Protein AF-A0A1Y2T5K2-F1 (afdb_monomer_lite)

Foldseek 3Di:
DPPDQKDWDADPPFFFIFIWGQDDDWDKDAQVRVVVVVNPPRDGIDGHTDTDHDPDDPVRVPHGSVLQVVLCCVVPVPDDVPDDDDDDPVSSVD

pLDDT: mean 86.33, std 9.61, range [44.72, 95.38]

Sequence (94 aa):
MLSAELVVLYGPHMRTAEMWRVAGTPLMLSEEEVRELHYPTPRGRYVCLPLEPLPSVELLQKMSSDHVRRVKERLSPTSYPGEPVAVTWFELLQ

Structure (mmCIF, N/CA/C/O backbone):
data_AF-A0A1Y2T5K2-F1
#
_entry.id   AF-A0A1Y2T5K2-F1
#
loop_
_atom_site.group_PDB
_atom_site.id
_atom_site.type_symbol
_atom_site.label_atom_id
_atom_site.label_alt_id
_atom_site.label_comp_id
_atom_site.label_asym_id
_atom_site.label_entity_id
_atom_site.label_seq_id
_atom_site.pdbx_PDB_ins_code
_atom_site.Cartn_x
_atom_site.Cartn_y
_atom_site.Cartn_z
_atom_site.occupancy
_atom_site.B_iso_or_equiv
_atom_site.auth_seq_id
_atom_site.auth_comp_id
_atom_site.auth_asym_id
_atom_site.auth_atom_id
_atom_site.pdbx_PDB_model_num
ATOM 1 N N . MET A 1 1 ? 16.419 5.515 0.729 1.00 44.72 1 MET A N 1
ATOM 2 C CA . MET A 1 1 ? 15.789 4.259 1.191 1.00 44.72 1 MET A CA 1
ATOM 3 C C . MET A 1 1 ? 14.371 4.593 1.608 1.00 44.72 1 MET A C 1
ATOM 5 O O . MET A 1 1 ? 14.220 5.511 2.403 1.00 44.72 1 MET A O 1
ATOM 9 N N . LEU A 1 2 ? 13.353 3.914 1.071 1.00 54.28 2 LEU A N 1
ATOM 10 C CA . LEU A 1 2 ? 12.047 3.899 1.733 1.00 54.28 2 LEU A CA 1
ATOM 11 C C . LEU A 1 2 ? 12.237 3.118 3.039 1.00 54.28 2 LEU A C 1
ATOM 13 O O . LEU A 1 2 ? 12.581 1.944 2.994 1.00 54.28 2 LEU A O 1
ATOM 17 N N . SER A 1 3 ? 12.088 3.780 4.184 1.00 64.31 3 SER A N 1
ATOM 18 C CA . SER A 1 3 ? 12.167 3.154 5.513 1.00 64.31 3 SER A CA 1
ATOM 19 C C . SER A 1 3 ? 10.806 2.639 5.994 1.00 64.31 3 SER A C 1
ATOM 21 O O . SER A 1 3 ? 10.614 2.433 7.188 1.00 64.31 3 SER A O 1
ATOM 23 N N . ALA A 1 4 ? 9.825 2.534 5.097 1.00 72.81 4 ALA A N 1
ATOM 24 C CA . ALA A 1 4 ? 8.478 2.123 5.453 1.00 72.81 4 ALA A CA 1
ATOM 25 C C . ALA A 1 4 ? 8.424 0.595 5.562 1.00 72.81 4 ALA A C 1
ATOM 27 O O . ALA A 1 4 ? 8.649 -0.107 4.580 1.00 72.81 4 ALA A O 1
ATOM 28 N N . GLU A 1 5 ? 8.118 0.093 6.757 1.00 86.00 5 GLU A N 1
ATOM 29 C CA . GLU A 1 5 ? 7.922 -1.341 7.010 1.00 86.00 5 GLU A CA 1
ATOM 30 C C . GLU A 1 5 ? 6.529 -1.823 6.579 1.00 86.00 5 GLU A C 1
ATOM 32 O O . GLU A 1 5 ? 6.304 -3.018 6.397 1.00 86.00 5 GLU A O 1
ATOM 37 N N . LEU A 1 6 ? 5.586 -0.894 6.407 1.00 88.31 6 LEU A N 1
ATOM 38 C CA . LEU A 1 6 ? 4.181 -1.172 6.133 1.00 88.31 6 LEU A CA 1
ATOM 39 C C . LEU A 1 6 ? 3.684 -0.347 4.948 1.00 88.31 6 LEU A C 1
ATOM 41 O O . LEU A 1 6 ? 4.070 0.809 4.770 1.00 88.31 6 LEU A O 1
ATOM 45 N N . VAL A 1 7 ? 2.780 -0.942 4.175 1.00 90.56 7 VAL A N 1
ATOM 46 C CA . VAL A 1 7 ? 2.063 -0.301 3.073 1.00 90.56 7 VAL A CA 1
ATOM 47 C C . VAL A 1 7 ? 0.572 -0.513 3.275 1.00 90.56 7 VAL A C 1
ATOM 49 O O . VAL A 1 7 ? 0.126 -1.625 3.552 1.00 90.56 7 VAL A O 1
ATOM 52 N N . VAL A 1 8 ? -0.199 0.559 3.110 1.00 90.38 8 VAL A N 1
ATOM 53 C CA . VAL A 1 8 ? -1.661 0.501 3.070 1.00 90.38 8 VAL A CA 1
ATOM 54 C C . VAL A 1 8 ? -2.103 0.627 1.616 1.00 90.38 8 VAL A C 1
ATOM 56 O O . VAL A 1 8 ? -1.904 1.667 0.987 1.00 90.38 8 VAL A O 1
ATOM 59 N N . LEU A 1 9 ? -2.683 -0.442 1.077 1.00 90.50 9 LEU A N 1
ATOM 60 C CA . LEU A 1 9 ? -3.235 -0.499 -0.271 1.00 90.50 9 LEU A CA 1
ATOM 61 C C . LEU A 1 9 ? -4.718 -0.126 -0.246 1.00 90.50 9 LEU A C 1
ATOM 63 O O . LEU A 1 9 ? -5.485 -0.591 0.599 1.00 90.50 9 LEU A O 1
ATOM 67 N N . TYR A 1 10 ? -5.120 0.715 -1.192 1.00 91.38 10 TYR A N 1
ATOM 68 C CA . TYR A 1 10 ? -6.497 1.159 -1.367 1.00 91.38 10 TYR A CA 1
ATOM 69 C C . TYR A 1 10 ? -6.786 1.366 -2.859 1.00 91.38 10 TYR A C 1
ATOM 71 O O . TYR A 1 10 ? -5.877 1.555 -3.668 1.00 91.38 10 TYR A O 1
ATOM 79 N N . GLY A 1 11 ? -8.061 1.334 -3.234 1.00 90.50 11 GLY A N 1
ATOM 80 C CA . GLY A 1 11 ? -8.490 1.505 -4.617 1.00 90.50 11 GLY A CA 1
ATOM 81 C C . GLY A 1 11 ? -10.004 1.396 -4.810 1.00 90.50 11 GLY A C 1
ATOM 82 O O . GLY A 1 11 ? -10.720 0.967 -3.902 1.00 90.50 11 GLY A O 1
ATOM 83 N N . PRO A 1 12 ? -10.513 1.765 -5.998 1.00 87.50 12 PRO A N 1
ATOM 84 C CA . PRO A 1 12 ? -11.950 1.804 -6.292 1.00 87.50 12 PRO A CA 1
ATOM 85 C C . PRO A 1 12 ? -12.619 0.421 -6.276 1.00 87.50 12 PRO A C 1
ATOM 87 O O . PRO A 1 12 ? -13.826 0.323 -6.083 1.00 87.50 12 PRO A O 1
ATOM 90 N N . HIS A 1 13 ? -11.843 -0.649 -6.458 1.00 88.06 13 HIS A N 1
ATOM 91 C CA . HIS A 1 13 ? -12.331 -2.031 -6.427 1.00 88.06 13 HIS A CA 1
ATOM 92 C C . HIS A 1 13 ? -12.207 -2.686 -5.040 1.00 88.06 13 HIS A C 1
ATOM 94 O O . HIS A 1 13 ? -12.540 -3.858 -4.887 1.00 88.06 13 HIS A O 1
ATOM 100 N N . MET A 1 14 ? -11.745 -1.943 -4.027 1.00 89.56 14 MET A N 1
ATOM 101 C CA . MET A 1 14 ? -11.526 -2.439 -2.668 1.00 89.56 14 MET A CA 1
ATOM 102 C C . MET A 1 14 ? -12.553 -1.827 -1.713 1.00 89.56 14 MET A C 1
ATOM 104 O O . MET A 1 14 ? -12.638 -0.608 -1.576 1.00 89.56 14 MET A O 1
ATOM 108 N N . ARG A 1 15 ? -13.326 -2.665 -1.009 1.00 87.31 15 ARG A N 1
ATOM 109 C CA . ARG A 1 15 ? -14.269 -2.188 0.021 1.00 87.31 15 ARG A CA 1
ATOM 110 C C . ARG A 1 15 ? -13.527 -1.681 1.260 1.00 87.31 15 ARG A C 1
ATOM 112 O O . ARG A 1 15 ? -13.856 -0.630 1.810 1.00 87.31 15 ARG A O 1
ATOM 119 N N . THR A 1 16 ? -12.521 -2.433 1.682 1.00 89.25 16 THR A N 1
ATOM 120 C CA . THR A 1 16 ? -11.636 -2.128 2.807 1.00 89.25 16 THR A CA 1
ATOM 121 C C . THR A 1 16 ? -10.225 -1.923 2.286 1.00 89.25 16 THR A C 1
ATOM 123 O O . THR A 1 16 ? -9.832 -2.571 1.318 1.00 89.25 16 THR A O 1
ATOM 126 N N . ALA A 1 17 ? -9.476 -1.021 2.909 1.00 89.81 17 ALA A N 1
ATOM 127 C CA . ALA A 1 17 ? -8.048 -0.936 2.664 1.00 89.81 17 ALA A CA 1
ATOM 128 C C . ALA A 1 17 ? -7.355 -2.191 3.211 1.00 89.81 17 ALA A C 1
ATOM 130 O O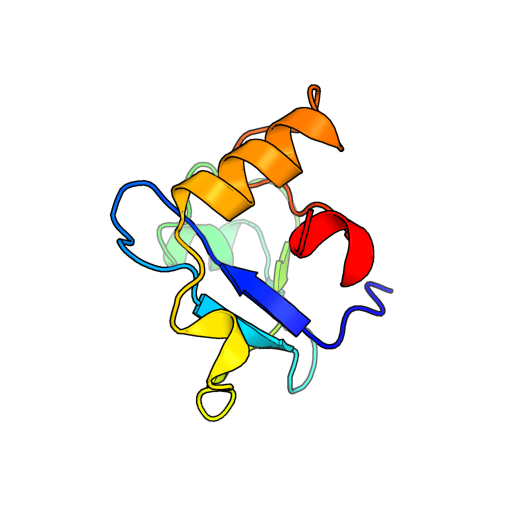 . ALA A 1 17 ? -7.820 -2.801 4.177 1.00 89.81 17 ALA A O 1
ATOM 131 N N . GLU A 1 18 ? -6.242 -2.568 2.598 1.00 88.62 18 GLU A N 1
ATOM 132 C CA . GLU A 1 18 ? -5.436 -3.705 3.027 1.00 88.62 18 GLU A CA 1
ATOM 133 C C . GLU A 1 18 ? -4.080 -3.231 3.518 1.00 88.62 18 GLU A C 1
ATOM 135 O O . GLU A 1 18 ? -3.503 -2.300 2.962 1.00 88.62 18 GLU A O 1
ATOM 140 N N . MET A 1 19 ? -3.548 -3.893 4.539 1.00 87.81 19 MET A N 1
ATOM 141 C CA . MET A 1 19 ? -2.215 -3.602 5.038 1.00 87.81 19 MET A CA 1
ATOM 142 C C . MET A 1 19 ? -1.277 -4.761 4.760 1.00 87.81 19 MET A C 1
ATOM 144 O O . MET A 1 19 ? -1.573 -5.918 5.057 1.00 87.81 19 MET A O 1
ATOM 148 N N . TRP A 1 20 ? -0.119 -4.405 4.232 1.00 90.06 20 TRP A N 1
ATOM 149 C CA . TRP A 1 20 ? 0.920 -5.318 3.811 1.00 90.06 20 TRP A CA 1
ATOM 150 C C . TRP A 1 20 ? 2.230 -4.919 4.468 1.00 90.06 20 TRP A C 1
ATOM 152 O O . TRP A 1 20 ? 2.479 -3.736 4.718 1.00 90.06 20 TRP A O 1
ATOM 162 N N . ARG A 1 21 ? 3.076 -5.906 4.745 1.00 90.62 21 ARG A N 1
ATOM 163 C CA . ARG A 1 21 ? 4.439 -5.655 5.203 1.00 90.62 21 ARG A CA 1
ATOM 164 C C . ARG A 1 21 ? 5.370 -5.629 4.008 1.00 90.62 21 ARG A C 1
ATOM 166 O O . ARG A 1 21 ? 5.288 -6.499 3.145 1.00 90.62 21 ARG A O 1
ATOM 173 N N . VAL A 1 22 ? 6.256 -4.640 3.978 1.00 90.62 22 VAL A N 1
ATOM 174 C CA . VAL A 1 22 ? 7.389 -4.643 3.053 1.00 90.62 22 VAL A CA 1
ATOM 175 C C . VAL A 1 22 ? 8.374 -5.689 3.550 1.00 90.62 22 VAL A C 1
ATOM 177 O O . VAL A 1 22 ? 8.848 -5.609 4.683 1.00 90.62 22 VAL A O 1
ATOM 180 N N . ALA A 1 23 ? 8.657 -6.684 2.721 1.00 89.81 23 ALA A N 1
ATOM 181 C CA . ALA A 1 23 ? 9.503 -7.809 3.083 1.00 89.81 23 ALA A CA 1
ATOM 182 C C . ALA A 1 23 ? 10.481 -8.151 1.961 1.00 89.81 23 ALA A C 1
ATOM 184 O O . ALA A 1 23 ? 10.320 -7.752 0.810 1.00 89.81 23 ALA A O 1
ATOM 185 N N . GLY A 1 24 ? 11.516 -8.912 2.307 1.00 87.25 24 GLY A N 1
ATOM 186 C CA . GLY A 1 24 ? 12.525 -9.352 1.352 1.00 87.25 24 GLY A CA 1
ATOM 187 C C . GLY A 1 24 ? 13.430 -8.228 0.844 1.00 87.25 24 GLY A C 1
ATOM 188 O O . GLY A 1 24 ? 13.552 -7.154 1.435 1.00 87.25 24 GLY A O 1
ATOM 189 N N . THR A 1 25 ? 14.132 -8.516 -0.248 1.00 87.69 25 THR A N 1
ATOM 190 C CA . THR A 1 25 ? 15.093 -7.594 -0.858 1.00 87.69 25 THR A CA 1
ATOM 191 C C . THR A 1 25 ? 14.426 -6.822 -1.997 1.00 87.69 25 THR A C 1
ATOM 193 O O . THR A 1 25 ? 13.734 -7.444 -2.806 1.00 87.69 25 THR A O 1
ATOM 196 N N . PRO A 1 26 ? 14.638 -5.494 -2.106 1.00 90.25 26 PRO A N 1
ATOM 197 C CA . PRO A 1 26 ? 14.171 -4.731 -3.254 1.00 90.25 26 PRO A CA 1
ATOM 198 C C . PRO A 1 26 ? 14.688 -5.330 -4.564 1.00 90.25 26 PRO A C 1
ATOM 200 O O . PRO A 1 26 ? 15.877 -5.624 -4.697 1.00 90.25 26 PRO A O 1
ATOM 203 N N . LEU A 1 27 ? 13.792 -5.477 -5.533 1.00 91.75 27 LEU A N 1
ATOM 204 C CA . LEU A 1 27 ? 14.113 -5.917 -6.882 1.00 91.75 27 LEU A CA 1
ATOM 205 C C . LEU A 1 27 ? 14.233 -4.695 -7.785 1.00 91.75 27 LEU A C 1
ATOM 207 O O . LEU A 1 27 ? 13.404 -3.788 -7.736 1.00 91.75 27 LEU A O 1
ATOM 211 N N . MET A 1 28 ? 15.268 -4.671 -8.616 1.00 93.94 28 MET A N 1
ATOM 212 C CA . MET A 1 28 ? 15.426 -3.647 -9.640 1.00 93.94 28 MET A CA 1
ATOM 213 C C . MET A 1 28 ? 14.929 -4.215 -10.956 1.00 93.94 28 MET A C 1
ATOM 215 O O . MET A 1 28 ? 15.548 -5.139 -11.472 1.00 93.94 28 MET A O 1
ATOM 219 N N . LEU A 1 29 ? 13.848 -3.651 -11.487 1.00 94.56 29 LEU A N 1
ATOM 220 C CA . LEU A 1 29 ? 13.331 -4.033 -12.796 1.00 94.56 29 LEU A CA 1
ATOM 221 C C . LEU A 1 29 ? 13.570 -2.908 -13.804 1.00 94.56 29 LEU A C 1
ATOM 223 O O . LEU A 1 29 ? 13.430 -1.716 -13.505 1.00 94.56 29 LEU A O 1
ATOM 227 N N . SER A 1 30 ? 13.973 -3.290 -15.005 1.00 95.25 30 SER A N 1
ATOM 228 C CA . SER A 1 30 ? 14.065 -2.417 -16.166 1.00 95.25 30 SER A CA 1
ATOM 229 C C . SER A 1 30 ? 12.682 -2.093 -16.731 1.00 95.25 30 SER A C 1
ATOM 231 O O . SER A 1 30 ? 11.681 -2.735 -16.418 1.00 95.25 30 SER A O 1
ATOM 233 N N . GLU A 1 31 ? 12.629 -1.087 -17.602 1.00 94.75 31 GLU A N 1
ATOM 234 C CA . GLU A 1 31 ? 11.398 -0.717 -18.301 1.00 94.75 31 GLU A CA 1
ATOM 235 C C . GLU A 1 31 ? 10.829 -1.879 -19.132 1.00 94.75 31 GLU A C 1
ATOM 237 O O . GLU A 1 31 ? 9.612 -2.021 -19.230 1.00 94.75 31 GLU A O 1
ATOM 242 N N . GLU A 1 32 ? 11.700 -2.706 -19.718 1.00 94.69 32 GLU A N 1
ATOM 243 C CA . GLU A 1 32 ? 11.319 -3.854 -20.545 1.00 94.69 32 GLU A CA 1
ATOM 244 C C . GLU A 1 32 ? 10.706 -4.975 -19.700 1.00 94.69 32 GLU A C 1
ATOM 246 O O . GLU A 1 32 ? 9.582 -5.384 -19.975 1.00 94.69 32 GLU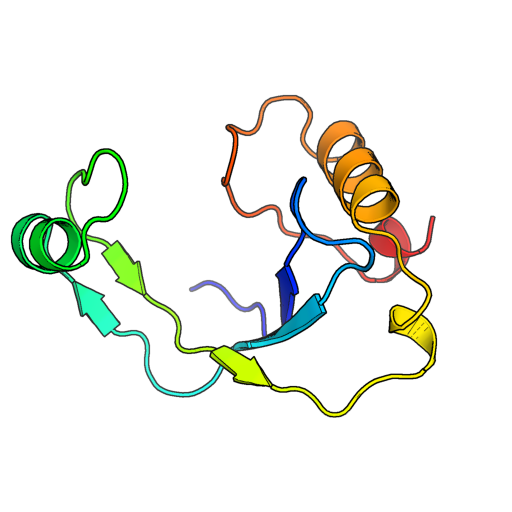 A O 1
ATOM 251 N N . GLU A 1 33 ? 11.353 -5.361 -18.597 1.00 95.38 33 GLU A N 1
ATOM 252 C CA . GLU A 1 33 ? 10.811 -6.350 -17.649 1.00 95.38 33 GLU A CA 1
ATOM 253 C C . GLU A 1 33 ? 9.457 -5.897 -17.074 1.00 95.38 33 GLU A C 1
ATOM 255 O O . GLU A 1 33 ? 8.514 -6.675 -16.969 1.00 95.38 33 GLU A O 1
ATOM 260 N N . VAL A 1 34 ? 9.309 -4.609 -16.747 1.00 93.12 34 VAL A N 1
ATOM 261 C CA . VAL A 1 34 ? 8.040 -4.058 -16.239 1.00 93.12 34 VAL A CA 1
ATOM 262 C C . VAL A 1 34 ? 6.959 -4.003 -17.325 1.00 93.12 34 VAL A C 1
ATOM 264 O O . VAL A 1 34 ? 5.770 -4.157 -17.029 1.00 93.12 34 VAL A O 1
ATOM 267 N N . ARG A 1 35 ? 7.345 -3.835 -18.594 1.00 93.38 35 ARG A N 1
ATOM 268 C CA . ARG A 1 35 ? 6.426 -3.923 -19.736 1.00 93.38 35 ARG A CA 1
ATOM 269 C C . ARG A 1 35 ? 5.898 -5.341 -19.928 1.00 93.38 35 ARG A C 1
ATOM 271 O O . ARG A 1 35 ? 4.707 -5.493 -20.189 1.00 93.38 35 ARG A O 1
ATOM 278 N N . GLU A 1 36 ? 6.736 -6.360 -19.751 1.00 95.38 36 GLU A N 1
ATOM 279 C CA . GLU A 1 36 ? 6.327 -7.773 -19.806 1.00 95.38 36 GLU A CA 1
ATOM 280 C C . GLU A 1 36 ? 5.321 -8.136 -18.700 1.00 95.38 36 GLU A C 1
ATOM 282 O O . GLU A 1 36 ? 4.436 -8.970 -18.896 1.00 95.38 36 GLU A O 1
ATOM 287 N N . LEU A 1 37 ? 5.375 -7.436 -17.562 1.00 92.06 37 LEU A N 1
ATOM 288 C CA . LEU A 1 37 ? 4.390 -7.543 -16.480 1.00 92.06 37 LEU A CA 1
ATOM 289 C C . LEU A 1 37 ? 3.067 -6.811 -16.769 1.00 92.06 37 LEU A C 1
ATOM 291 O O . LEU A 1 37 ? 2.197 -6.762 -15.901 1.00 92.06 37 LEU A O 1
ATOM 295 N N . HIS A 1 38 ? 2.892 -6.252 -17.972 1.00 91.56 38 HIS A N 1
ATOM 296 C CA . HIS A 1 38 ? 1.716 -5.475 -18.382 1.00 91.56 38 HIS A CA 1
ATOM 297 C C . HIS A 1 38 ? 1.454 -4.246 -17.497 1.00 91.56 38 HIS A C 1
ATOM 299 O O . HIS A 1 38 ? 0.315 -3.788 -17.365 1.00 91.56 38 HIS A O 1
ATOM 305 N N . TYR A 1 39 ? 2.505 -3.688 -16.888 1.00 85.88 39 TYR A N 1
ATOM 306 C CA . TYR A 1 39 ? 2.376 -2.493 -16.066 1.00 85.88 39 TYR A CA 1
ATOM 307 C C . TYR A 1 39 ? 1.952 -1.291 -16.928 1.00 85.88 39 TYR A C 1
ATOM 309 O O . TYR A 1 39 ? 2.481 -1.100 -18.029 1.00 85.88 39 TYR A O 1
ATOM 317 N N . PRO A 1 40 ? 1.019 -0.447 -16.458 1.00 82.75 40 PRO A N 1
ATOM 318 C CA . PRO A 1 40 ? 0.550 0.687 -17.237 1.00 82.75 40 PRO A CA 1
ATOM 319 C C . PRO A 1 40 ? 1.664 1.723 -17.426 1.00 82.75 40 PRO A C 1
ATOM 321 O O . PRO A 1 40 ? 2.218 2.258 -16.467 1.00 82.75 40 PRO A O 1
ATOM 324 N N . THR A 1 41 ? 1.961 2.045 -18.688 1.00 85.88 41 THR A N 1
ATOM 325 C CA . THR A 1 41 ? 2.941 3.073 -19.095 1.00 85.88 41 THR A CA 1
ATOM 326 C C . THR A 1 41 ? 4.306 2.975 -18.379 1.00 85.88 41 THR A C 1
ATOM 328 O O . THR A 1 41 ? 4.659 3.890 -17.631 1.00 85.88 41 THR A O 1
ATOM 331 N N . PRO A 1 42 ? 5.095 1.904 -18.600 1.00 86.06 42 PRO A N 1
ATOM 332 C CA . PRO A 1 42 ? 6.415 1.745 -17.986 1.00 86.06 42 PRO A CA 1
ATOM 333 C C . PRO A 1 42 ? 7.364 2.889 -18.376 1.00 86.06 42 PRO A C 1
ATOM 335 O O . PRO A 1 42 ? 7.384 3.298 -19.538 1.00 86.06 42 PRO A O 1
ATOM 338 N N . ARG A 1 43 ? 8.144 3.407 -17.421 1.00 86.81 43 ARG A N 1
ATOM 339 C CA . ARG A 1 43 ? 9.141 4.469 -17.624 1.00 86.81 43 ARG A CA 1
ATOM 340 C C . ARG A 1 43 ? 10.375 4.241 -16.757 1.00 86.81 43 ARG A C 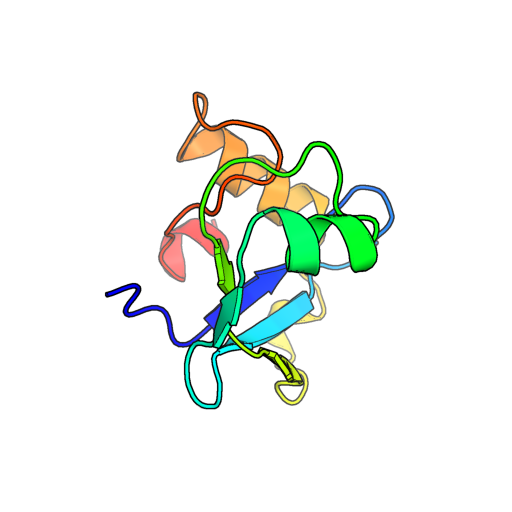1
ATOM 342 O O . ARG A 1 43 ? 10.284 4.275 -15.532 1.00 86.81 43 ARG A O 1
ATOM 349 N N . GLY A 1 44 ? 11.540 4.120 -17.384 1.00 89.56 44 GLY A N 1
ATOM 350 C CA . GLY A 1 44 ? 12.817 4.048 -16.678 1.00 89.56 44 GLY A CA 1
ATOM 351 C C . GLY A 1 44 ? 12.977 2.781 -15.832 1.00 89.56 44 GLY A C 1
ATOM 352 O O . GLY A 1 44 ? 12.456 1.721 -16.163 1.00 89.56 44 GLY A O 1
ATOM 353 N N . ARG A 1 45 ? 13.760 2.875 -14.751 1.00 91.12 45 ARG A N 1
ATOM 354 C CA . ARG A 1 45 ? 14.004 1.755 -13.829 1.00 91.12 45 ARG A CA 1
ATOM 355 C C . ARG A 1 45 ? 13.083 1.830 -12.622 1.00 91.12 45 ARG A C 1
ATOM 357 O O . ARG A 1 45 ? 12.887 2.903 -12.055 1.00 91.12 45 ARG A O 1
ATOM 364 N N . TYR A 1 46 ? 12.616 0.668 -12.189 1.00 89.25 46 TYR A N 1
ATOM 365 C CA . TYR A 1 46 ? 11.712 0.507 -11.064 1.00 89.25 46 TYR A CA 1
ATOM 366 C C . TYR A 1 46 ? 12.423 -0.138 -9.881 1.00 89.25 46 TYR A C 1
ATOM 368 O O . TYR A 1 46 ? 13.176 -1.099 -10.037 1.00 89.25 46 TYR A O 1
ATOM 376 N N . VAL A 1 47 ? 12.153 0.400 -8.692 1.00 88.44 47 VAL A N 1
ATOM 377 C CA . VAL A 1 47 ? 12.482 -0.236 -7.416 1.00 88.44 47 VAL A CA 1
ATOM 378 C C . VAL A 1 47 ? 11.215 -0.935 -6.937 1.00 88.44 47 VAL A C 1
ATOM 380 O O . VAL A 1 47 ? 10.271 -0.283 -6.494 1.00 88.44 47 VAL A O 1
ATOM 383 N N . CYS A 1 48 ? 11.177 -2.254 -7.054 1.00 88.31 48 CYS A N 1
ATOM 384 C CA . CYS A 1 48 ? 10.043 -3.077 -6.663 1.00 88.31 48 CYS A CA 1
ATOM 385 C C . CYS A 1 48 ? 10.276 -3.631 -5.257 1.00 88.31 48 CYS A C 1
ATOM 387 O O . CYS A 1 48 ? 11.272 -4.304 -4.997 1.00 88.31 48 CYS A O 1
ATOM 389 N N . LEU A 1 49 ? 9.357 -3.339 -4.341 1.00 89.06 49 LEU A N 1
ATOM 390 C CA . LEU A 1 49 ? 9.413 -3.811 -2.962 1.00 89.06 49 LEU A CA 1
ATOM 391 C C . LEU A 1 49 ? 8.493 -5.029 -2.820 1.00 89.06 49 LEU A C 1
ATOM 393 O O . LEU A 1 49 ? 7.292 -4.883 -3.064 1.00 89.06 49 LEU A O 1
ATOM 397 N N . PRO A 1 50 ? 9.011 -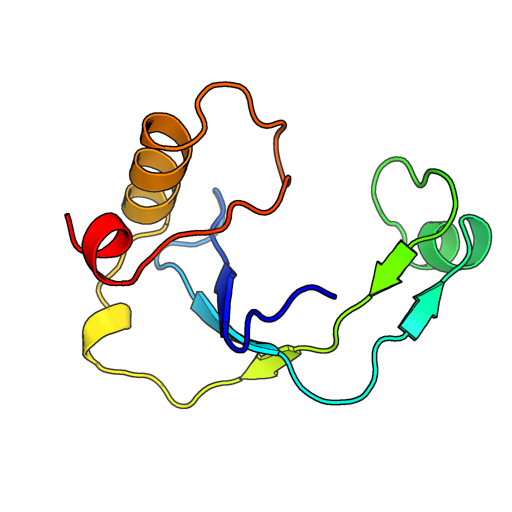6.217 -2.455 1.00 90.88 50 PRO A N 1
ATOM 398 C CA . PRO A 1 50 ? 8.151 -7.361 -2.201 1.00 90.88 50 PRO A CA 1
ATOM 399 C C . PRO A 1 50 ? 7.239 -7.085 -1.002 1.00 90.88 50 PRO A C 1
ATOM 401 O O . PRO A 1 50 ? 7.635 -6.453 -0.019 1.00 90.88 50 PRO A O 1
ATOM 404 N N . LEU A 1 51 ? 6.000 -7.558 -1.106 1.00 91.69 51 LEU A N 1
ATOM 405 C CA . LEU A 1 51 ? 4.988 -7.419 -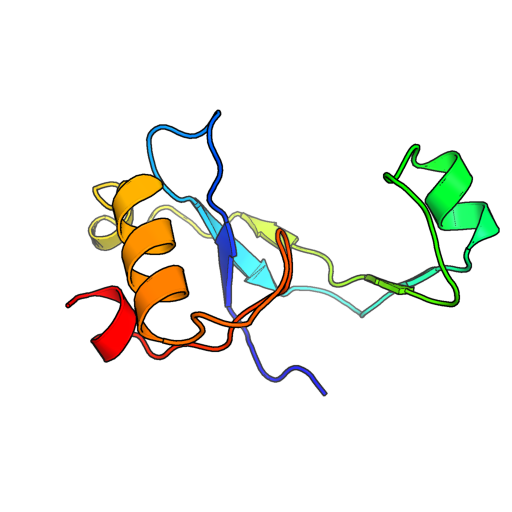0.069 1.00 91.69 51 LEU A CA 1
ATOM 406 C C . LEU A 1 51 ? 4.596 -8.800 0.435 1.00 91.69 51 LEU A C 1
ATOM 408 O O . LEU A 1 51 ? 4.414 -9.724 -0.357 1.00 91.69 51 LEU A O 1
ATOM 412 N N . GLU A 1 52 ? 4.418 -8.924 1.744 1.00 92.12 52 GLU A N 1
ATOM 413 C CA . GLU A 1 52 ? 3.839 -10.116 2.350 1.00 92.12 52 GLU A CA 1
ATOM 414 C C . GLU A 1 52 ? 2.578 -9.773 3.151 1.00 92.12 52 GLU A C 1
ATOM 416 O O . GLU A 1 52 ? 2.479 -8.670 3.714 1.00 92.12 52 GLU A O 1
ATOM 421 N N . PRO A 1 53 ? 1.598 -10.694 3.204 1.00 87.25 53 PRO A N 1
ATOM 422 C CA . PRO A 1 53 ? 0.390 -10.479 3.978 1.00 87.25 53 PRO A CA 1
ATOM 423 C C . PRO A 1 53 ? 0.746 -10.281 5.448 1.00 87.25 53 PRO A C 1
ATOM 425 O O . PRO A 1 53 ? 1.481 -11.079 6.035 1.00 87.25 53 PRO A O 1
ATOM 428 N N . LEU A 1 54 ? 0.187 -9.244 6.064 1.00 85.19 54 LEU A N 1
ATOM 429 C CA . LEU A 1 54 ? 0.254 -9.090 7.508 1.00 85.19 54 LEU A CA 1
ATOM 430 C C . LEU A 1 54 ? -1.011 -9.713 8.126 1.00 85.19 54 LEU A C 1
ATOM 432 O O . LEU A 1 54 ? -2.107 -9.450 7.623 1.00 85.19 54 LEU A O 1
ATOM 436 N N . PRO A 1 55 ? -0.905 -10.544 9.187 1.00 72.38 55 PRO A N 1
ATOM 437 C CA . PRO A 1 55 ? -2.078 -11.089 9.861 1.00 72.38 55 PRO A CA 1
ATOM 438 C C . PRO A 1 55 ? -3.033 -9.964 10.243 1.00 72.38 55 PRO A C 1
ATOM 440 O O . PRO A 1 55 ? -2.598 -8.906 10.702 1.00 72.38 55 PRO A O 1
ATOM 443 N N . SER A 1 56 ? -4.327 -10.177 10.019 1.00 63.09 56 SER A N 1
ATOM 444 C CA . SER A 1 56 ? -5.304 -9.100 10.102 1.00 63.09 56 SER A CA 1
ATOM 445 C C . SER A 1 56 ? -5.298 -8.436 11.477 1.00 63.09 56 SER A C 1
ATOM 447 O O . SER A 1 56 ? -5.666 -9.052 12.476 1.00 63.09 56 SER A O 1
ATOM 449 N N . VAL A 1 57 ? -4.921 -7.162 11.514 1.00 65.12 57 VAL A N 1
ATOM 450 C CA . VAL A 1 57 ? -5.058 -6.330 12.707 1.00 65.12 57 VAL A CA 1
ATOM 451 C C . VAL A 1 57 ? -6.508 -5.853 12.754 1.00 65.12 57 VAL A C 1
ATOM 453 O O . VAL A 1 57 ? -6.962 -5.172 11.834 1.00 65.12 57 VAL A O 1
ATOM 456 N N . GLU A 1 58 ? -7.248 -6.208 13.807 1.00 65.88 58 GLU A N 1
ATOM 457 C CA . GLU A 1 58 ? -8.678 -5.871 13.970 1.00 65.88 58 GLU A CA 1
ATOM 458 C C . GLU A 1 58 ? -8.975 -4.375 13.770 1.00 65.88 58 GLU A C 1
ATOM 460 O O . GLU A 1 58 ? -10.035 -4.007 13.262 1.00 65.88 58 GLU A O 1
ATOM 465 N N . LEU A 1 59 ? -8.011 -3.515 14.117 1.00 63.28 59 LEU A N 1
ATOM 466 C CA . LEU A 1 59 ? -8.088 -2.063 13.960 1.00 63.28 59 LEU A CA 1
ATOM 467 C C . LEU A 1 59 ? -8.286 -1.628 12.493 1.00 63.28 59 LEU A C 1
ATOM 469 O O . LEU A 1 59 ? -8.951 -0.630 12.229 1.00 63.28 59 LEU A O 1
ATOM 473 N N . LEU A 1 60 ? -7.732 -2.380 11.535 1.00 62.81 60 LEU A N 1
ATOM 474 C CA . LEU A 1 60 ? -7.704 -2.022 10.113 1.00 62.81 60 LEU A CA 1
ATOM 475 C C . LEU A 1 60 ? -8.749 -2.737 9.269 1.00 62.81 60 LEU A C 1
ATOM 477 O O . LEU A 1 60 ? -9.116 -2.222 8.217 1.00 62.81 60 LEU A O 1
ATOM 481 N N . GLN A 1 61 ? -9.306 -3.854 9.747 1.00 64.44 61 GLN A N 1
ATOM 482 C CA . GLN A 1 61 ? -10.401 -4.548 9.055 1.00 64.44 61 GLN A CA 1
ATOM 483 C C . GLN A 1 61 ? -11.635 -3.653 8.823 1.00 64.44 61 GLN A C 1
ATOM 485 O O . GLN A 1 61 ? -12.492 -3.966 8.000 1.00 64.44 61 GLN A O 1
ATOM 490 N N . LYS A 1 62 ? -11.736 -2.532 9.545 1.00 71.00 62 LYS A N 1
ATOM 491 C CA . LYS A 1 62 ? -12.830 -1.561 9.429 1.00 71.00 62 LYS A CA 1
ATOM 492 C C . LYS A 1 62 ? -12.469 -0.324 8.603 1.00 71.00 62 LYS A C 1
ATOM 494 O O . LYS A 1 62 ? -13.343 0.509 8.366 1.00 71.00 62 LYS A O 1
ATOM 499 N N . MET A 1 63 ? -11.216 -0.179 8.171 1.00 85.94 63 MET A N 1
ATOM 500 C CA . MET A 1 63 ? -10.777 0.993 7.421 1.00 85.94 63 MET A CA 1
ATOM 501 C C . MET A 1 63 ? -11.230 0.876 5.969 1.00 85.94 63 MET A C 1
ATOM 503 O O . MET A 1 63 ? -10.811 -0.022 5.238 1.00 85.94 63 MET A O 1
ATOM 507 N N . SER A 1 64 ? -12.110 1.776 5.537 1.00 90.75 64 SER A N 1
ATOM 508 C CA . SER A 1 64 ? -12.568 1.784 4.151 1.00 90.75 64 SER A CA 1
ATOM 509 C C . SER A 1 64 ? -11.492 2.340 3.221 1.00 90.75 64 SER A C 1
ATOM 511 O O . SER A 1 64 ? -10.730 3.236 3.586 1.00 90.75 64 SER A O 1
ATOM 513 N N . SER A 1 65 ? -11.469 1.843 1.986 1.00 91.44 65 SER A N 1
ATOM 514 C CA . SER A 1 65 ? -10.612 2.384 0.921 1.00 91.44 65 SER A CA 1
ATOM 515 C C . SER A 1 65 ? -10.831 3.897 0.727 1.00 91.44 65 SER A C 1
ATOM 517 O O . SER A 1 65 ? -9.882 4.667 0.579 1.00 91.44 65 SER A O 1
ATOM 519 N N . ASP A 1 66 ? -12.083 4.351 0.851 1.00 91.94 66 ASP A N 1
ATOM 520 C CA . ASP A 1 66 ? -12.443 5.770 0.789 1.00 91.94 66 ASP A CA 1
ATOM 521 C C . ASP A 1 66 ? -11.863 6.612 1.928 1.00 91.94 66 ASP A C 1
ATOM 523 O O . ASP A 1 66 ? -11.575 7.791 1.728 1.00 91.94 66 ASP A O 1
ATOM 527 N N . HIS A 1 67 ? -11.701 6.041 3.123 1.00 91.56 67 HIS A N 1
ATOM 528 C CA . HIS A 1 67 ? -11.049 6.737 4.230 1.00 91.56 67 HIS A CA 1
ATOM 529 C C . HIS A 1 67 ? -9.584 7.020 3.906 1.00 91.56 67 HIS A C 1
ATOM 531 O O . HIS A 1 67 ? -9.157 8.171 3.962 1.00 91.56 67 HIS A O 1
ATOM 537 N N . VAL A 1 68 ? -8.847 5.997 3.465 1.00 92.06 68 VAL A N 1
ATOM 538 C CA . VAL A 1 68 ? -7.435 6.134 3.070 1.00 92.06 68 VAL A CA 1
ATOM 539 C C . VAL A 1 68 ? -7.283 7.131 1.925 1.00 92.06 68 VAL A C 1
ATOM 541 O O . VAL A 1 68 ? -6.405 7.992 1.968 1.00 92.06 68 VAL A O 1
ATOM 544 N N . ARG A 1 69 ? -8.188 7.085 0.941 1.00 92.19 69 ARG A N 1
ATOM 545 C CA . ARG A 1 69 ? -8.227 8.055 -0.156 1.00 92.19 69 ARG A CA 1
ATOM 546 C C . ARG A 1 69 ? -8.382 9.493 0.346 1.00 92.19 69 ARG A C 1
ATOM 548 O O . ARG A 1 69 ? -7.604 10.351 -0.062 1.00 92.19 69 ARG A O 1
ATOM 555 N N . ARG A 1 70 ? -9.323 9.757 1.261 1.00 92.00 70 ARG A N 1
ATOM 556 C CA . ARG A 1 70 ? -9.509 11.098 1.852 1.00 92.00 70 ARG A CA 1
ATOM 557 C C . ARG A 1 70 ? -8.287 11.559 2.643 1.00 92.00 70 ARG A C 1
ATOM 559 O O . ARG A 1 70 ? -7.909 12.724 2.553 1.00 92.00 70 ARG A O 1
ATOM 566 N N . VAL A 1 71 ? -7.650 10.659 3.396 1.00 92.56 71 VAL A N 1
ATOM 567 C CA . VAL A 1 71 ? -6.401 10.964 4.110 1.00 92.56 71 VAL A CA 1
ATOM 568 C C . VAL A 1 71 ? -5.303 11.347 3.114 1.00 92.56 71 VAL A C 1
ATOM 570 O O . VAL A 1 71 ? -4.683 12.397 3.282 1.00 92.56 71 VAL A O 1
ATOM 573 N N . LYS A 1 72 ? -5.113 10.563 2.044 1.00 92.69 72 LYS A N 1
ATOM 574 C CA . LYS A 1 72 ? -4.158 10.868 0.968 1.00 92.69 72 LYS A CA 1
ATOM 575 C C . LYS A 1 72 ? -4.435 12.234 0.347 1.00 92.69 72 LYS A C 1
ATOM 577 O O . LYS A 1 72 ? -3.514 13.034 0.225 1.00 92.69 72 LYS A O 1
ATOM 582 N N . GLU A 1 73 ? -5.680 12.504 -0.044 1.00 92.56 73 GLU A N 1
ATOM 583 C CA . GLU A 1 73 ? -6.090 13.769 -0.675 1.00 92.56 73 GLU A CA 1
ATOM 584 C C . GLU A 1 73 ? -5.835 14.975 0.244 1.00 92.56 73 GLU A C 1
ATOM 586 O O . GLU A 1 73 ? -5.400 16.023 -0.227 1.00 92.56 73 GLU A O 1
ATOM 591 N N . ARG A 1 74 ? -6.036 14.818 1.559 1.00 93.44 74 ARG A N 1
ATOM 592 C CA . ARG A 1 74 ? -5.761 15.860 2.558 1.00 93.44 74 ARG A CA 1
ATOM 593 C C . ARG A 1 74 ? -4.265 16.118 2.755 1.00 93.44 74 ARG A C 1
ATOM 595 O O . ARG A 1 74 ? -3.863 17.274 2.832 1.00 93.44 74 ARG A O 1
ATOM 602 N N . LEU A 1 75 ? -3.459 15.064 2.889 1.00 93.38 75 LEU A N 1
ATOM 603 C CA . LEU A 1 75 ? -2.027 15.182 3.205 1.00 93.38 75 LEU A CA 1
ATOM 604 C C . LEU A 1 75 ? -1.173 15.509 1.979 1.00 93.38 75 LEU A C 1
ATOM 606 O O .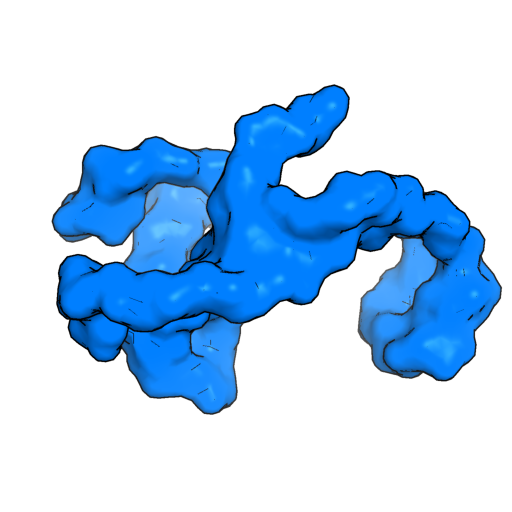 LEU A 1 75 ? -0.142 16.163 2.090 1.00 93.38 75 LEU A O 1
ATOM 610 N N . SER A 1 76 ? -1.591 15.038 0.806 1.00 93.25 76 SER A N 1
ATOM 611 C CA . SER A 1 76 ? -0.863 15.206 -0.445 1.00 93.25 76 SER A CA 1
ATOM 612 C C . SER A 1 76 ? -1.839 15.491 -1.594 1.00 93.25 76 SER A C 1
ATOM 614 O O . SER A 1 76 ? -2.079 14.637 -2.457 1.00 93.25 76 SER A O 1
ATOM 616 N N . PRO A 1 77 ? -2.423 16.703 -1.629 1.00 91.19 77 PRO A N 1
ATOM 617 C CA . PRO A 1 77 ? -3.417 17.076 -2.636 1.00 91.19 77 PRO A CA 1
ATOM 618 C C . PRO A 1 77 ? -2.836 17.131 -4.054 1.00 91.19 77 PRO A C 1
ATOM 620 O O . PRO A 1 77 ? -3.572 17.001 -5.027 1.00 91.19 77 PRO A O 1
ATOM 623 N N . THR A 1 78 ? -1.518 17.304 -4.182 1.00 92.19 78 THR A N 1
ATOM 624 C CA . THR A 1 78 ? -0.821 17.441 -5.466 1.00 92.19 78 THR A CA 1
ATOM 625 C C . THR A 1 78 ? -0.160 16.154 -5.961 1.00 92.19 78 THR A C 1
ATOM 627 O O . THR A 1 78 ? 0.430 16.180 -7.037 1.00 92.19 78 THR A O 1
ATOM 630 N N . SER A 1 79 ? -0.219 15.043 -5.213 1.00 88.94 79 SER A N 1
ATOM 631 C CA . SER A 1 79 ? 0.378 13.773 -5.663 1.00 88.94 79 SER A CA 1
ATOM 632 C C . SER A 1 79 ? -0.440 13.110 -6.763 1.00 88.94 79 SER A C 1
ATOM 634 O O . SER A 1 79 ? -1.679 13.107 -6.739 1.00 88.94 79 SER A O 1
ATOM 636 N N . TYR A 1 80 ? 0.267 12.494 -7.704 1.00 84.94 80 TYR A N 1
ATOM 637 C CA . TYR A 1 80 ? -0.326 11.808 -8.841 1.00 84.94 80 TYR A CA 1
ATOM 638 C C . TYR A 1 80 ? -1.098 10.547 -8.409 1.00 84.94 80 TYR A C 1
ATOM 640 O O . TYR A 1 80 ? -0.846 9.975 -7.343 1.00 84.94 80 TYR A O 1
ATOM 648 N N . PRO A 1 81 ? -2.059 10.074 -9.223 1.00 80.81 81 PRO A N 1
ATOM 649 C CA . PRO A 1 81 ? -2.701 8.785 -8.993 1.00 80.81 81 PRO A CA 1
ATOM 650 C C . PRO A 1 81 ? -1.674 7.647 -8.904 1.00 80.81 81 PRO A C 1
ATOM 652 O O . PRO A 1 81 ? -0.800 7.530 -9.759 1.00 80.81 81 PRO A O 1
ATOM 655 N N . GLY A 1 82 ? -1.789 6.808 -7.871 1.00 79.44 82 GLY A N 1
ATOM 656 C CA . GLY A 1 82 ? -0.872 5.687 -7.628 1.00 79.44 82 GLY A CA 1
ATOM 657 C C . GLY A 1 82 ? 0.482 6.077 -7.024 1.00 79.44 82 GLY A C 1
ATOM 658 O O . GLY A 1 82 ? 1.275 5.191 -6.714 1.00 79.44 82 GLY A O 1
ATOM 659 N N . GLU A 1 83 ? 0.751 7.369 -6.819 1.00 84.44 83 GLU A N 1
ATOM 660 C CA . GLU A 1 83 ? 1.960 7.815 -6.131 1.00 84.44 83 GLU A CA 1
ATOM 661 C C . GLU A 1 83 ? 1.889 7.443 -4.637 1.00 84.44 83 GLU A C 1
ATOM 663 O O . GLU A 1 83 ? 0.879 7.729 -3.979 1.00 84.44 83 GLU A O 1
ATOM 668 N N . PRO A 1 84 ? 2.930 6.796 -4.077 1.00 87.31 84 PRO A N 1
ATOM 669 C CA . PRO A 1 84 ? 2.956 6.455 -2.663 1.00 87.31 84 PRO A CA 1
ATOM 670 C C . PRO A 1 84 ? 3.100 7.719 -1.813 1.00 87.31 84 PRO A C 1
ATOM 672 O O . PRO A 1 84 ? 3.938 8.577 -2.081 1.00 87.31 84 PRO A O 1
ATOM 675 N N . VAL A 1 85 ? 2.313 7.806 -0.742 1.00 90.69 85 VAL A N 1
ATOM 676 C CA . VAL A 1 85 ? 2.358 8.918 0.212 1.00 90.69 85 VAL A CA 1
ATOM 677 C C . VAL A 1 85 ? 2.750 8.372 1.577 1.00 90.69 85 VAL A C 1
ATOM 679 O O . VAL A 1 85 ? 2.114 7.453 2.091 1.00 90.69 85 VAL A O 1
ATOM 682 N N . ALA A 1 86 ? 3.813 8.928 2.158 1.00 90.31 86 ALA A N 1
ATOM 683 C CA . ALA A 1 86 ? 4.220 8.601 3.517 1.00 90.31 86 ALA A CA 1
ATOM 684 C C . ALA A 1 86 ? 3.257 9.257 4.514 1.00 90.31 86 ALA A C 1
ATOM 686 O O . ALA A 1 86 ? 2.988 10.454 4.415 1.00 90.31 86 ALA A O 1
ATOM 687 N N . VAL A 1 87 ? 2.754 8.470 5.463 1.00 89.44 87 VAL A N 1
ATOM 688 C CA . VAL A 1 87 ? 1.814 8.917 6.499 1.00 89.44 87 VAL A CA 1
ATOM 689 C C . VAL A 1 87 ? 2.173 8.288 7.839 1.00 89.44 87 VAL A C 1
ATOM 691 O O . VAL A 1 87 ? 2.779 7.216 7.902 1.00 89.44 87 VAL A O 1
ATOM 694 N N . THR A 1 88 ? 1.773 8.938 8.921 1.00 89.25 88 THR A N 1
ATOM 695 C CA . THR A 1 88 ? 1.833 8.399 10.280 1.00 89.25 88 THR A CA 1
ATOM 696 C C . THR A 1 88 ? 0.536 7.675 10.644 1.00 89.25 88 THR A C 1
ATOM 698 O O . THR A 1 88 ? -0.531 7.928 10.080 1.00 89.25 88 THR A O 1
ATOM 701 N N . TRP A 1 89 ? 0.599 6.812 11.663 1.00 86.94 89 TRP A N 1
ATOM 702 C CA . TRP A 1 89 ? -0.593 6.177 12.236 1.00 86.94 89 TRP A CA 1
ATOM 703 C C . TRP A 1 89 ? -1.634 7.182 12.720 1.00 86.94 89 TRP A C 1
ATOM 705 O O . TRP A 1 89 ? -2.828 6.952 12.560 1.00 86.94 89 TRP A O 1
ATOM 715 N N . PHE A 1 90 ? -1.183 8.298 13.296 1.00 88.12 90 PHE A N 1
ATOM 716 C CA . PHE A 1 90 ? -2.079 9.343 13.766 1.00 88.12 90 PHE A CA 1
ATOM 717 C C . PHE A 1 90 ? -2.864 9.944 12.601 1.00 88.12 90 PHE A C 1
ATOM 719 O O . PHE A 1 90 ? -4.085 9.966 12.648 1.00 88.12 90 PHE A O 1
ATOM 726 N N . GLU A 1 91 ? -2.191 10.354 11.525 1.00 91.06 91 GLU A N 1
ATOM 727 C CA . GLU A 1 91 ? -2.860 10.958 10.367 1.00 91.06 91 GLU A CA 1
ATOM 728 C C . GLU A 1 91 ? -3.822 9.999 9.662 1.00 91.06 91 GLU A C 1
ATOM 730 O O . GLU A 1 91 ? -4.854 10.441 9.156 1.00 91.06 91 GLU A O 1
ATOM 735 N N . LEU A 1 92 ? -3.496 8.702 9.644 1.00 88.31 92 LEU A N 1
ATOM 736 C CA . LEU A 1 92 ? -4.335 7.665 9.049 1.00 88.31 92 LEU A CA 1
ATOM 737 C C . LEU A 1 92 ? -5.619 7.404 9.850 1.00 88.31 92 LEU A C 1
ATOM 739 O O . LEU A 1 92 ? -6.635 7.039 9.265 1.00 88.31 92 LEU A O 1
ATOM 743 N N . LEU A 1 93 ? -5.586 7.574 11.174 1.00 86.12 93 LEU A N 1
ATOM 744 C CA . LEU A 1 93 ? -6.717 7.302 12.072 1.00 86.12 93 LEU A CA 1
ATOM 745 C C . LEU A 1 93 ? -7.609 8.528 12.346 1.00 86.12 93 LEU A C 1
ATOM 747 O O . LEU A 1 93 ? -8.617 8.388 13.038 1.00 86.12 93 LEU A O 1
ATOM 751 N N . GLN A 1 94 ? -7.244 9.704 11.828 1.00 77.75 94 GLN A N 1
ATOM 752 C CA . GLN A 1 94 ? -8.059 10.929 11.841 1.00 77.75 94 GLN A CA 1
ATOM 753 C C . GLN A 1 94 ? -9.024 10.948 10.654 1.00 77.75 94 GLN A C 1
ATOM 755 O O . GLN A 1 94 ? -10.199 11.313 10.861 1.00 77.75 94 GLN A O 1
#

Radius of gyration: 14.46 Å; chains: 1; bounding box: 30×28×34 Å

Organism: Symbiobacterium thermophilum (NCBI:txid2734)

Secondary structure (DSSP, 8-state):
----SEEEE--TT-SB-EEEEE-SPPEEE-HHHHHHTT-SS--S-EEEPPEEEPP--TTTTT-BHHHHHHHHHHH-TTPPTT------HHHHH-